Protein AF-A0A8C5NSX9-F1 (afdb_monomer)

Secondary structure (DSSP, 8-state):
---EEEEEEEEE--SSSPEEEEEEEE-TT-TT-------PPPTT----HHHHHHHHHTSS----PPP--------

Foldseek 3Di:
DWDWPDWDW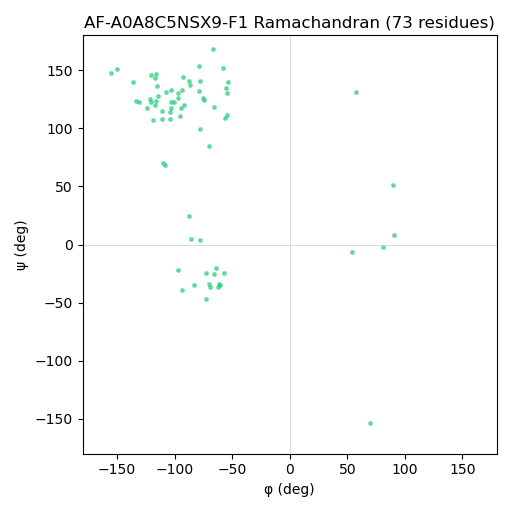DWDDDPPDIDIDIDIDTDPPCVPPDDDDDDDDDPPDDDDVVVVVVQVVVVNDDDDDPPPDDPPDDD

Structure (mmCIF, N/CA/C/O backbone):
data_AF-A0A8C5NSX9-F1
#
_entry.id   AF-A0A8C5NSX9-F1
#
loop_
_atom_site.group_PDB
_atom_site.id
_atom_site.type_symbol
_atom_site.label_atom_id
_atom_site.label_alt_id
_atom_site.label_comp_id
_atom_site.label_asym_id
_atom_site.label_entity_id
_atom_site.label_seq_id
_atom_site.pdbx_PDB_ins_code
_atom_site.Cartn_x
_atom_site.Cartn_y
_atom_site.Cartn_z
_atom_site.occupancy
_atom_site.B_iso_or_equiv
_atom_site.auth_seq_id
_atom_site.auth_comp_id
_atom_site.auth_asym_id
_atom_site.auth_atom_id
_atom_site.pdbx_PDB_model_num
ATOM 1 N N . ALA A 1 1 ? -15.104 -6.921 20.102 1.00 66.38 1 ALA A N 1
ATOM 2 C CA . ALA A 1 1 ? -14.806 -7.391 18.729 1.00 66.38 1 ALA A CA 1
ATOM 3 C C . ALA A 1 1 ? -14.068 -6.281 17.997 1.00 66.38 1 ALA A C 1
ATOM 5 O O . ALA A 1 1 ? -14.449 -5.131 18.181 1.00 66.38 1 ALA A O 1
ATOM 6 N N . CYS A 1 2 ? -13.041 -6.602 17.203 1.00 76.12 2 CYS A N 1
ATOM 7 C CA . CYS A 1 2 ? -12.340 -5.618 16.374 1.00 76.12 2 CYS A CA 1
ATOM 8 C C . CYS A 1 2 ? -13.323 -4.907 15.446 1.00 76.12 2 CYS A C 1
ATOM 10 O O . CYS A 1 2 ? -13.838 -5.517 14.508 1.00 76.12 2 CYS A O 1
ATOM 12 N N . ARG A 1 3 ? -13.597 -3.630 15.713 1.00 84.69 3 ARG A N 1
ATOM 13 C CA . ARG A 1 3 ? -14.490 -2.831 14.880 1.00 84.69 3 ARG A CA 1
ATOM 14 C C . ARG A 1 3 ? -13.657 -1.897 14.020 1.00 84.69 3 ARG A C 1
ATOM 16 O O . ARG A 1 3 ? -13.090 -0.931 14.522 1.00 84.69 3 ARG A O 1
ATOM 23 N N . VAL A 1 4 ? -13.612 -2.206 12.732 1.00 86.69 4 VAL A N 1
ATOM 24 C CA . VAL A 1 4 ? -13.076 -1.301 11.717 1.00 86.69 4 VAL A CA 1
ATOM 25 C C . VAL A 1 4 ? -14.097 -0.191 11.498 1.00 86.69 4 VAL A C 1
ATOM 27 O O . VAL A 1 4 ? -15.273 -0.471 11.251 1.00 86.69 4 VAL A O 1
ATOM 30 N N . THR A 1 5 ? -13.667 1.057 11.647 1.00 90.19 5 THR A N 1
ATOM 31 C CA . THR A 1 5 ? -14.518 2.235 11.445 1.00 90.19 5 THR A CA 1
ATOM 32 C C . THR A 1 5 ? -14.394 2.760 10.025 1.00 90.19 5 THR A C 1
ATOM 34 O O . THR A 1 5 ? -15.405 3.121 9.426 1.00 90.19 5 THR A O 1
ATOM 37 N N . SER A 1 6 ? -13.187 2.751 9.461 1.00 91.75 6 SER A N 1
ATOM 38 C CA . SER A 1 6 ? -12.954 3.139 8.075 1.00 91.75 6 SER A CA 1
ATOM 39 C C . SER A 1 6 ? -11.758 2.396 7.480 1.00 91.75 6 SER A C 1
ATOM 41 O O . SER A 1 6 ? -10.826 1.993 8.182 1.00 91.75 6 SER A O 1
ATOM 43 N N . VAL A 1 7 ? -11.809 2.192 6.165 1.00 91.75 7 VAL A N 1
ATOM 44 C CA . VAL A 1 7 ? -10.676 1.738 5.359 1.00 91.75 7 VAL A CA 1
ATOM 45 C C . VAL A 1 7 ? -10.590 2.674 4.170 1.00 91.75 7 VAL A C 1
ATOM 47 O O . VAL A 1 7 ? -11.564 2.804 3.426 1.00 91.75 7 VAL A O 1
ATOM 50 N N . THR A 1 8 ? -9.444 3.318 3.986 1.00 93.94 8 THR A N 1
ATOM 51 C CA . THR A 1 8 ? -9.173 4.120 2.794 1.00 93.94 8 THR A CA 1
ATOM 52 C C . THR A 1 8 ? -7.960 3.577 2.064 1.00 93.94 8 THR A C 1
ATOM 54 O O . THR A 1 8 ? -7.028 3.032 2.660 1.00 93.94 8 THR A O 1
ATOM 57 N N . GLN A 1 9 ? -8.008 3.688 0.742 1.00 91.69 9 GLN A N 1
ATOM 58 C CA . GLN A 1 9 ? -6.943 3.259 -0.143 1.00 91.69 9 GLN A CA 1
ATOM 59 C C . GLN A 1 9 ? -6.6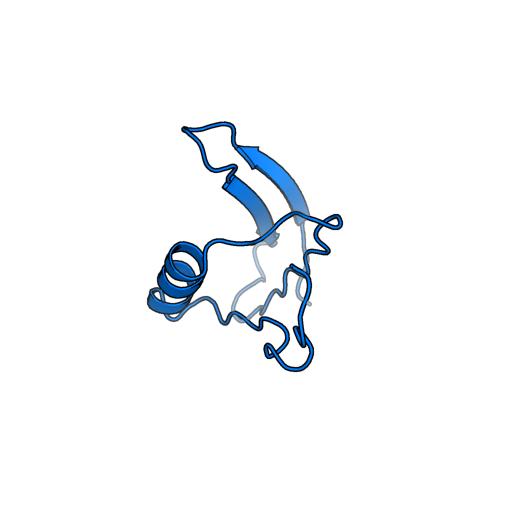91 4.362 -1.161 1.00 91.69 9 GLN A C 1
ATOM 61 O O . GLN A 1 9 ? -7.607 4.777 -1.871 1.00 91.69 9 GLN A O 1
ATOM 66 N N . GLU A 1 10 ? -5.451 4.830 -1.228 1.00 91.69 10 GLU A N 1
ATOM 67 C CA . GLU A 1 10 ? -5.067 5.977 -2.044 1.00 91.69 10 GLU A CA 1
ATOM 68 C C . GLU A 1 10 ? -3.768 5.692 -2.795 1.00 91.69 10 GLU A C 1
ATOM 70 O O . GLU A 1 10 ? -2.834 5.094 -2.258 1.00 91.69 10 GLU A O 1
ATOM 75 N N . LEU A 1 11 ? -3.707 6.126 -4.055 1.00 88.12 11 LEU A N 1
ATOM 76 C CA . LEU A 1 11 ? -2.496 6.040 -4.861 1.00 88.12 11 LEU A CA 1
ATOM 77 C C . LEU A 1 11 ? -1.738 7.366 -4.775 1.00 88.12 11 LEU A C 1
ATOM 79 O O . LEU A 1 11 ? -2.169 8.380 -5.329 1.00 88.12 11 LEU A O 1
ATOM 83 N N . LEU A 1 12 ? -0.586 7.344 -4.119 1.00 89.12 12 LEU A N 1
ATOM 84 C CA . LEU A 1 12 ? 0.301 8.489 -3.999 1.00 89.12 12 LEU A CA 1
ATOM 85 C C . LEU A 1 12 ? 1.098 8.663 -5.296 1.00 89.12 12 LEU A C 1
ATOM 87 O O . LEU A 1 12 ? 1.659 7.715 -5.858 1.00 89.12 12 LEU A O 1
ATOM 91 N N . LYS A 1 13 ? 1.130 9.899 -5.793 1.00 82.19 13 LYS A N 1
ATOM 92 C CA . LYS A 1 13 ? 1.878 10.292 -6.991 1.00 82.19 13 LYS A CA 1
ATOM 93 C C . LYS A 1 13 ? 3.085 11.130 -6.582 1.00 82.19 13 LYS A C 1
ATOM 95 O O . LYS A 1 13 ? 3.136 12.324 -6.857 1.00 82.19 13 LYS A O 1
ATOM 100 N N . GLU A 1 14 ? 4.043 10.489 -5.931 1.00 76.56 14 GLU A N 1
ATOM 101 C CA . GLU A 1 14 ? 5.310 11.107 -5.546 1.00 76.56 14 GLU A CA 1
ATOM 102 C C . GLU A 1 14 ? 6.460 10.391 -6.256 1.00 76.56 14 GLU A C 1
ATOM 104 O O . GLU A 1 14 ? 6.642 9.189 -6.105 1.00 76.56 14 GLU A O 1
ATOM 109 N N . GLY A 1 15 ? 7.233 11.123 -7.063 1.00 75.19 15 GLY A N 1
ATOM 110 C CA . GLY A 1 15 ? 8.367 10.557 -7.798 1.00 75.19 15 GLY A CA 1
ATOM 111 C C . GLY A 1 15 ? 7.983 9.595 -8.934 1.00 75.19 15 GLY A C 1
ATOM 112 O O . GLY A 1 15 ? 6.925 9.720 -9.556 1.00 75.19 15 GLY A O 1
ATOM 113 N N . PHE A 1 16 ? 8.901 8.675 -9.257 1.00 76.75 16 PHE A N 1
ATOM 114 C CA . PHE A 1 16 ? 8.747 7.690 -10.340 1.00 76.75 16 PHE A CA 1
ATOM 115 C C . PHE A 1 16 ? 7.943 6.456 -9.915 1.00 76.75 16 PHE A C 1
ATOM 117 O O . PHE A 1 16 ? 7.184 5.907 -10.714 1.00 76.75 16 PHE A O 1
ATOM 124 N N . HIS A 1 17 ? 8.088 6.039 -8.657 1.00 82.50 17 HIS A N 1
ATOM 125 C CA . HIS A 1 17 ? 7.290 4.969 -8.073 1.00 82.50 17 HIS A CA 1
ATOM 126 C C . HIS A 1 17 ? 5.909 5.508 -7.682 1.00 82.50 17 HIS A C 1
ATOM 128 O O . HIS A 1 17 ? 5.728 6.698 -7.434 1.00 82.50 17 HIS A O 1
ATOM 134 N N . ARG A 1 18 ? 4.896 4.641 -7.655 1.00 85.75 18 ARG A N 1
ATOM 135 C CA . 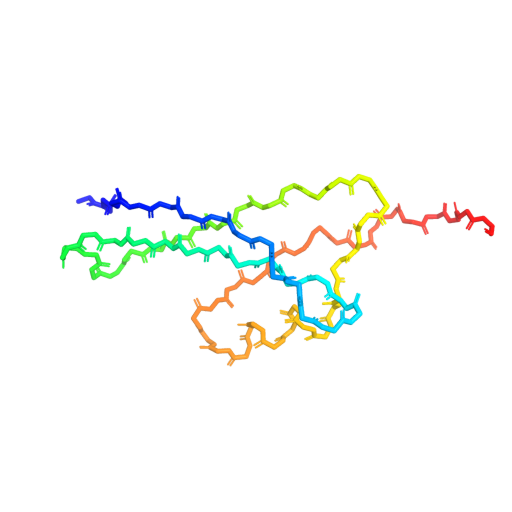ARG A 1 18 ? 3.581 4.988 -7.106 1.00 85.75 18 ARG A CA 1
ATOM 136 C C . ARG A 1 18 ? 3.461 4.358 -5.732 1.00 85.75 18 ARG A C 1
ATOM 138 O O . ARG A 1 18 ? 3.585 3.142 -5.613 1.00 85.75 18 ARG A O 1
ATOM 145 N N . GLY A 1 19 ? 3.214 5.177 -4.718 1.00 87.00 19 GLY A N 1
ATOM 146 C CA . GLY A 1 19 ? 2.900 4.679 -3.384 1.00 87.00 19 GLY A CA 1
ATOM 147 C C . GLY A 1 19 ? 1.450 4.208 -3.334 1.00 87.00 19 GLY A C 1
ATOM 148 O O . GLY A 1 19 ? 0.575 4.854 -3.906 1.00 87.00 19 GLY A O 1
ATOM 149 N N . LEU A 1 20 ? 1.179 3.101 -2.648 1.00 87.31 20 LEU A N 1
ATOM 150 C CA . LEU A 1 20 ? -0.179 2.689 -2.304 1.00 87.31 20 LEU A CA 1
ATOM 151 C C . LEU A 1 20 ? -0.357 2.831 -0.795 1.00 87.31 20 LEU A C 1
ATOM 153 O O . LEU A 1 20 ? 0.195 2.041 -0.031 1.00 87.31 20 LEU A O 1
ATOM 157 N N . LEU A 1 21 ? -1.123 3.831 -0.371 1.00 88.69 21 LEU A N 1
ATOM 158 C CA . LEU A 1 21 ? -1.437 4.049 1.033 1.00 88.69 21 LEU A CA 1
ATOM 159 C C . LEU A 1 21 ? -2.739 3.328 1.372 1.00 88.69 21 LEU A C 1
ATOM 161 O O . LEU A 1 21 ? -3.783 3.630 0.800 1.00 88.69 21 LEU A O 1
ATOM 165 N N . VAL A 1 22 ? -2.676 2.389 2.313 1.00 90.19 22 VAL A N 1
ATOM 166 C CA . VAL A 1 22 ? -3.856 1.754 2.906 1.00 90.19 22 VAL A CA 1
ATOM 167 C C . VAL A 1 22 ? -3.953 2.223 4.349 1.00 90.19 22 VAL A C 1
ATOM 169 O O . VAL A 1 22 ? -3.079 1.916 5.161 1.00 90.19 22 VAL A O 1
ATOM 172 N N . LYS A 1 23 ? -5.004 2.973 4.673 1.00 91.19 23 LYS A N 1
ATOM 173 C CA . LYS A 1 23 ? -5.272 3.446 6.030 1.00 91.19 23 LYS A CA 1
ATOM 174 C C . LYS A 1 23 ? -6.444 2.665 6.602 1.00 91.19 23 LYS A C 1
ATOM 176 O O . LYS A 1 23 ? -7.483 2.540 5.960 1.00 91.19 23 LYS A O 1
ATOM 181 N N . VAL A 1 24 ? -6.276 2.155 7.815 1.00 89.38 24 VAL A N 1
ATOM 182 C CA . VAL A 1 24 ? -7.342 1.485 8.559 1.00 89.38 24 VAL A CA 1
ATOM 183 C C . VAL A 1 24 ? -7.536 2.221 9.869 1.00 89.38 24 VAL A C 1
ATOM 185 O O . VAL A 1 24 ? -6.588 2.397 10.632 1.00 89.38 24 VAL A O 1
ATOM 188 N N . GLU A 1 25 ? -8.765 2.643 10.126 1.00 90.00 25 GLU A N 1
ATOM 189 C CA . GLU A 1 25 ? -9.157 3.221 11.404 1.00 90.00 25 GLU A CA 1
ATOM 190 C C . GLU A 1 25 ? -9.930 2.170 12.201 1.00 90.00 25 GLU A C 1
ATOM 192 O O . GLU A 1 25 ? -10.807 1.466 11.684 1.00 90.00 25 GLU A O 1
ATOM 197 N N . LEU A 1 26 ? -9.557 2.033 13.469 1.00 87.56 26 LEU A N 1
ATOM 198 C CA . LEU A 1 26 ? -10.151 1.089 14.404 1.00 87.56 26 LEU A CA 1
ATOM 199 C C . LEU A 1 26 ? -10.835 1.872 15.528 1.00 87.56 26 LEU A C 1
ATOM 201 O O . LEU A 1 26 ? -10.371 2.944 15.913 1.00 87.56 26 LEU A O 1
ATOM 205 N N . GLY A 1 27 ? -11.941 1.338 16.047 1.00 85.00 27 GLY A N 1
ATOM 206 C CA . GLY A 1 27 ? -12.631 1.924 17.200 1.00 85.00 27 GLY A CA 1
ATOM 207 C C . GLY A 1 27 ? -11.809 1.854 18.496 1.00 85.00 27 GLY A C 1
ATOM 208 O O . GLY A 1 27 ? -10.824 1.128 18.577 1.00 85.00 27 GLY A O 1
ATOM 209 N N . GLU A 1 28 ? -12.253 2.568 19.532 1.00 77.06 28 GLU A N 1
ATOM 210 C CA . GLU A 1 28 ? -11.528 2.743 20.809 1.00 77.06 28 GLU A CA 1
ATOM 211 C C . GLU A 1 28 ? -11.178 1.421 21.531 1.00 77.06 28 GLU A C 1
ATOM 213 O O . GLU A 1 28 ? -10.174 1.335 22.230 1.00 77.06 28 GLU A O 1
ATOM 218 N N . GLU A 1 29 ? -11.932 0.349 21.280 1.00 72.69 29 GLU A N 1
ATOM 219 C CA . GLU A 1 29 ? -11.749 -0.996 21.856 1.00 72.69 29 GLU A CA 1
ATOM 220 C C . GLU A 1 29 ? -10.767 -1.888 21.052 1.00 72.69 29 GLU A C 1
ATOM 222 O O . GLU A 1 29 ? -10.868 -3.118 21.058 1.00 72.69 29 GLU A O 1
ATOM 227 N N . ALA A 1 30 ? -9.843 -1.302 20.284 1.00 73.50 30 ALA A N 1
ATOM 228 C CA . ALA A 1 30 ? -8.964 -2.036 19.364 1.00 73.50 30 ALA A CA 1
ATOM 229 C C . ALA A 1 30 ? -7.675 -2.599 19.988 1.00 73.50 30 ALA A C 1
ATOM 231 O O . ALA A 1 30 ? -6.845 -3.159 19.266 1.00 73.50 30 ALA A O 1
ATOM 232 N N . GLY A 1 31 ? -7.487 -2.471 21.304 1.00 74.00 31 GLY A N 1
ATOM 233 C CA . GLY A 1 31 ? -6.322 -3.017 22.003 1.00 74.00 31 GLY A CA 1
ATOM 234 C C . GLY A 1 31 ? -6.159 -4.519 21.737 1.00 74.00 31 GLY A C 1
ATOM 235 O O . GLY A 1 31 ? -6.984 -5.320 22.163 1.00 74.00 31 GLY A O 1
ATOM 236 N N . GLY A 1 32 ? -5.104 -4.901 21.009 1.00 78.25 32 GLY A N 1
ATOM 237 C CA . GLY A 1 32 ? -4.834 -6.295 20.624 1.00 78.25 32 GLY A CA 1
ATOM 238 C C . GLY A 1 32 ? -5.440 -6.740 19.286 1.00 78.25 32 GLY A C 1
ATOM 239 O O . GLY A 1 32 ? -5.386 -7.924 18.957 1.00 78.25 32 GLY A O 1
ATOM 240 N N . CYS A 1 33 ? -6.004 -5.821 18.500 1.00 83.38 33 CYS A N 1
ATOM 241 C CA . CYS A 1 33 ? -6.534 -6.128 17.178 1.00 83.38 33 CYS A CA 1
ATOM 242 C C . CYS A 1 33 ? -5.422 -6.308 16.133 1.00 83.38 33 CYS A C 1
ATOM 244 O O . CYS A 1 33 ? -4.610 -5.408 15.930 1.00 83.38 33 CYS A O 1
ATOM 246 N N . ALA A 1 34 ? -5.425 -7.439 15.422 1.00 82.69 34 ALA A N 1
ATOM 247 C CA . ALA A 1 34 ? -4.593 -7.638 14.239 1.00 82.69 34 ALA A CA 1
ATOM 248 C C . ALA A 1 34 ? -5.408 -7.356 12.971 1.00 82.69 34 ALA A C 1
ATOM 250 O O . ALA A 1 34 ? -6.506 -7.887 12.797 1.00 82.69 34 ALA A O 1
ATOM 251 N N . VAL A 1 35 ? -4.854 -6.541 12.076 1.00 83.50 35 VAL A N 1
ATOM 252 C CA . VAL A 1 35 ? -5.460 -6.203 10.785 1.00 83.50 35 VAL A CA 1
ATOM 253 C C . VAL A 1 35 ? -4.577 -6.748 9.673 1.00 83.50 35 VAL A C 1
ATOM 255 O O . VAL A 1 35 ? -3.357 -6.610 9.718 1.00 83.50 35 VAL A O 1
ATOM 258 N N . ALA A 1 36 ? -5.201 -7.349 8.663 1.00 84.81 36 ALA A N 1
ATOM 259 C CA . ALA A 1 36 ? -4.530 -7.766 7.441 1.00 84.81 36 ALA A CA 1
ATOM 260 C C . ALA A 1 36 ? -5.067 -6.948 6.263 1.00 84.81 36 ALA A C 1
ATOM 262 O O . ALA A 1 36 ? -6.277 -6.886 6.048 1.00 84.81 36 ALA A O 1
ATOM 263 N N . ALA A 1 37 ? -4.164 -6.342 5.493 1.00 84.06 37 ALA A N 1
ATOM 264 C CA . ALA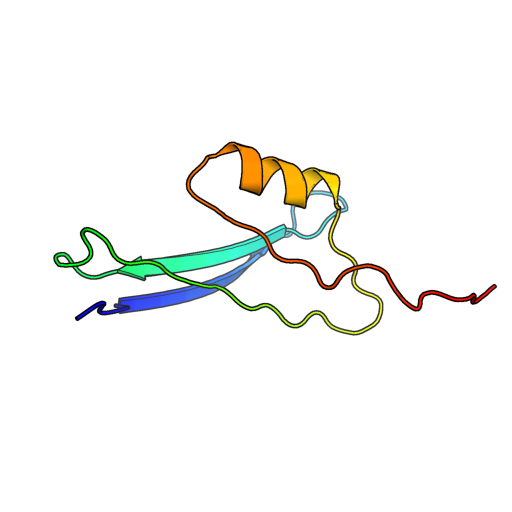 A 1 37 ? -4.485 -5.702 4.225 1.00 84.06 37 ALA A CA 1
ATOM 265 C C . ALA A 1 37 ? -4.010 -6.608 3.082 1.00 84.06 37 ALA A C 1
ATOM 267 O O . ALA A 1 37 ? -2.811 -6.832 2.919 1.00 84.06 37 ALA A O 1
ATOM 268 N N . GLN A 1 38 ? -4.951 -7.140 2.300 1.00 85.69 38 GLN A N 1
ATOM 269 C CA . GLN A 1 38 ? -4.650 -7.902 1.090 1.00 85.69 38 GLN A CA 1
ATOM 270 C C . GLN A 1 38 ? -4.850 -7.005 -0.130 1.00 85.69 38 GLN A C 1
ATOM 272 O O . GLN A 1 38 ? -5.940 -6.481 -0.348 1.00 85.69 38 GLN A O 1
ATOM 277 N N . VAL A 1 39 ? -3.802 -6.851 -0.937 1.00 84.12 39 VAL A N 1
ATOM 278 C CA . VAL A 1 39 ? -3.836 -6.043 -2.159 1.00 84.12 39 VAL A CA 1
ATOM 279 C C . VAL A 1 39 ? -3.604 -6.946 -3.362 1.00 84.12 39 VAL A C 1
ATOM 281 O O . VAL A 1 39 ? -2.579 -7.619 -3.452 1.00 84.12 39 VAL A O 1
ATOM 284 N N . HIS A 1 40 ? -4.545 -6.930 -4.303 1.00 86.00 40 HIS A N 1
ATOM 285 C CA . HIS A 1 40 ? -4.377 -7.552 -5.612 1.00 86.00 40 HIS A CA 1
ATOM 286 C C . HIS A 1 40 ? -3.881 -6.500 -6.595 1.00 86.00 40 HIS A C 1
ATOM 288 O O . HIS A 1 40 ? -4.562 -5.507 -6.851 1.00 86.00 40 HIS A O 1
ATOM 294 N N . LEU A 1 41 ? -2.682 -6.711 -7.127 1.00 83.44 41 LEU A N 1
ATOM 295 C CA . LEU A 1 41 ? -2.092 -5.800 -8.095 1.00 83.44 41 LEU A CA 1
ATOM 296 C C . LEU A 1 41 ? -2.534 -6.173 -9.512 1.00 83.44 41 LEU A C 1
ATOM 298 O O . LEU A 1 41 ? -2.608 -7.363 -9.833 1.00 83.44 41 LEU A O 1
ATOM 302 N N . PRO A 1 42 ? -2.812 -5.179 -10.374 1.00 84.69 42 PRO A N 1
ATOM 303 C CA . PRO A 1 42 ? -3.019 -5.429 -11.791 1.00 84.69 42 PRO A CA 1
ATOM 304 C C . PRO A 1 42 ? -1.796 -6.116 -12.423 1.00 84.69 42 PRO A C 1
ATOM 306 O O . PRO A 1 42 ? -0.666 -5.886 -11.980 1.00 84.69 42 PRO A O 1
ATOM 309 N N . PRO A 1 43 ? -1.984 -6.908 -13.492 1.00 84.06 43 PRO A N 1
ATOM 310 C CA . PRO A 1 43 ? -0.871 -7.482 -14.244 1.00 84.06 43 PRO A CA 1
ATOM 311 C C . PRO A 1 43 ? 0.132 -6.412 -14.700 1.00 84.06 43 PRO A C 1
ATOM 313 O O . PRO A 1 43 ? -0.260 -5.324 -15.119 1.00 84.06 43 PRO A O 1
ATOM 316 N N . GLY A 1 44 ? 1.429 -6.726 -14.630 1.00 85.19 44 GLY A N 1
ATOM 317 C CA . GLY A 1 44 ? 2.511 -5.812 -15.020 1.00 85.19 44 GLY A CA 1
ATOM 318 C C . GLY A 1 44 ? 2.887 -4.761 -13.968 1.00 85.19 44 GLY A C 1
ATOM 319 O O . GLY A 1 44 ? 3.828 -4.002 -14.191 1.00 85.19 44 GLY A O 1
ATOM 320 N N . ILE A 1 45 ? 2.198 -4.722 -12.822 1.00 83.88 45 ILE A N 1
ATOM 321 C CA . ILE A 1 45 ? 2.576 -3.893 -11.673 1.00 83.88 45 ILE A CA 1
ATOM 322 C C . ILE A 1 45 ? 3.367 -4.738 -10.677 1.00 83.88 45 ILE A C 1
ATOM 324 O O . ILE A 1 45 ? 2.899 -5.775 -10.211 1.00 83.88 45 ILE A O 1
ATOM 328 N N . TYR A 1 46 ? 4.555 -4.255 -10.325 1.00 83.19 46 TYR A N 1
ATOM 329 C CA . TYR A 1 46 ? 5.445 -4.893 -9.362 1.00 83.19 46 TYR A CA 1
ATOM 330 C C . TYR A 1 46 ? 5.654 -3.979 -8.158 1.00 83.19 46 TYR A C 1
ATOM 332 O O . TYR A 1 46 ? 5.719 -2.757 -8.296 1.00 83.19 46 TYR A O 1
ATOM 340 N N . VAL A 1 47 ? 5.748 -4.584 -6.975 1.00 85.81 47 VAL A N 1
ATOM 341 C CA . VAL A 1 47 ? 6.115 -3.880 -5.742 1.00 85.81 47 VAL A CA 1
ATOM 342 C C . VAL A 1 47 ? 7.629 -3.852 -5.644 1.00 85.81 47 VAL A C 1
ATOM 344 O O . VAL A 1 47 ? 8.276 -4.869 -5.895 1.00 85.81 47 VAL A O 1
ATOM 347 N N . ASP A 1 48 ? 8.184 -2.711 -5.251 1.00 85.38 48 ASP A N 1
ATOM 348 C CA . ASP A 1 48 ? 9.604 -2.619 -4.941 1.00 85.38 48 ASP A CA 1
ATOM 349 C C . ASP A 1 48 ? 9.918 -3.471 -3.689 1.00 85.38 48 ASP A C 1
ATOM 351 O O . ASP A 1 48 ? 9.358 -3.214 -2.616 1.00 85.38 48 ASP A O 1
ATOM 355 N N . PRO A 1 49 ? 10.774 -4.505 -3.791 1.00 83.06 49 PRO A N 1
ATOM 356 C CA . PRO A 1 49 ? 11.081 -5.381 -2.665 1.00 83.06 49 PRO A CA 1
ATOM 357 C C . PRO A 1 49 ? 11.814 -4.661 -1.525 1.00 83.06 49 PRO A C 1
ATOM 359 O O . PRO A 1 49 ? 11.706 -5.103 -0.380 1.00 83.06 49 PRO A O 1
ATOM 362 N N . TYR A 1 50 ? 12.532 -3.567 -1.800 1.00 84.25 50 TYR A N 1
ATOM 363 C CA . TYR A 1 50 ? 13.213 -2.788 -0.767 1.00 84.25 50 TYR A CA 1
ATOM 364 C C . TYR A 1 50 ? 12.214 -1.992 0.067 1.00 84.25 50 TYR A C 1
ATOM 366 O O . TYR A 1 50 ? 12.249 -2.083 1.293 1.00 84.25 50 TYR A O 1
ATOM 374 N N . GLU A 1 51 ? 11.271 -1.306 -0.579 1.00 81.62 51 GLU A N 1
ATOM 375 C CA . GLU A 1 51 ? 10.168 -0.613 0.107 1.00 81.62 51 GLU A CA 1
ATOM 376 C C . GLU A 1 51 ? 9.289 -1.592 0.898 1.00 81.62 51 GLU A C 1
ATOM 378 O O . GLU A 1 51 ? 8.797 -1.301 1.985 1.00 81.62 51 GLU A O 1
ATOM 383 N N . LEU A 1 52 ? 9.119 -2.811 0.391 1.00 82.50 52 LEU A N 1
ATOM 384 C CA . LEU A 1 52 ? 8.375 -3.838 1.107 1.00 82.50 52 LEU A CA 1
ATOM 385 C C . LEU A 1 52 ? 9.114 -4.332 2.365 1.00 82.50 52 LEU A C 1
ATOM 387 O O . LEU A 1 52 ? 8.487 -4.621 3.388 1.00 82.50 52 LEU A O 1
ATOM 391 N N . ALA A 1 53 ? 10.443 -4.422 2.297 1.00 84.00 53 ALA A N 1
ATOM 392 C CA . ALA A 1 53 ? 11.283 -4.804 3.426 1.00 84.00 53 ALA A CA 1
ATOM 393 C C . ALA A 1 53 ? 11.325 -3.719 4.514 1.00 84.00 53 ALA A C 1
ATOM 395 O O . ALA A 1 53 ? 11.359 -4.063 5.698 1.00 84.00 53 ALA A O 1
ATOM 396 N N . THR A 1 54 ? 11.270 -2.429 4.154 1.00 83.31 54 THR A N 1
ATOM 397 C CA . THR A 1 54 ? 11.233 -1.338 5.148 1.00 83.31 54 THR A CA 1
ATOM 398 C C . THR A 1 54 ? 9.982 -1.416 6.025 1.00 83.31 54 THR A C 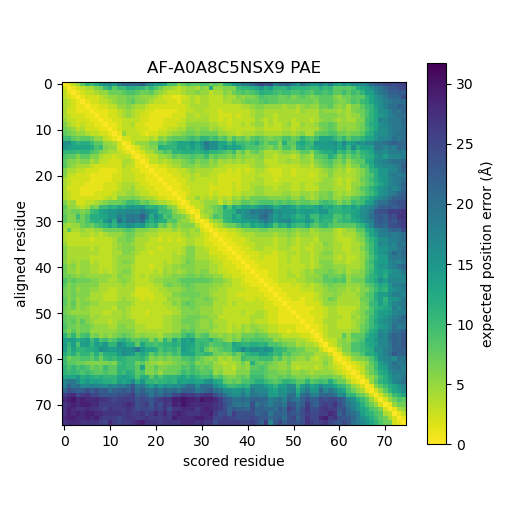1
ATOM 400 O O . THR A 1 54 ? 10.074 -1.239 7.240 1.00 83.31 54 THR A O 1
ATOM 403 N N . LEU A 1 55 ? 8.831 -1.818 5.471 1.00 80.38 55 LEU A N 1
ATOM 404 C CA . LEU A 1 55 ? 7.604 -2.032 6.250 1.00 80.38 55 LEU A CA 1
ATOM 405 C C . LEU A 1 55 ? 7.763 -3.107 7.338 1.00 80.38 55 LEU A C 1
ATOM 407 O O . LEU A 1 55 ? 7.194 -2.969 8.421 1.00 80.38 55 LEU A O 1
ATOM 411 N N . GLN A 1 56 ? 8.548 -4.159 7.085 1.00 77.25 56 GLN A N 1
ATOM 412 C CA . GLN A 1 56 ? 8.788 -5.225 8.066 1.00 77.25 56 GLN A CA 1
ATOM 413 C C . GLN A 1 56 ? 9.700 -4.786 9.220 1.00 77.25 56 GLN A C 1
ATOM 415 O O . GLN A 1 56 ? 9.607 -5.341 10.316 1.00 77.25 56 GLN A O 1
ATOM 420 N N . GLN A 1 57 ? 10.555 -3.779 9.012 1.00 74.81 57 GLN A N 1
ATOM 421 C CA . GLN A 1 57 ? 11.491 -3.299 10.039 1.00 74.81 57 GLN A CA 1
ATOM 422 C C . GLN A 1 57 ? 10.778 -2.695 11.253 1.00 74.81 57 GLN A C 1
ATOM 424 O O . GLN A 1 57 ? 11.349 -2.630 12.340 1.00 74.81 57 GLN A O 1
ATOM 429 N N . HI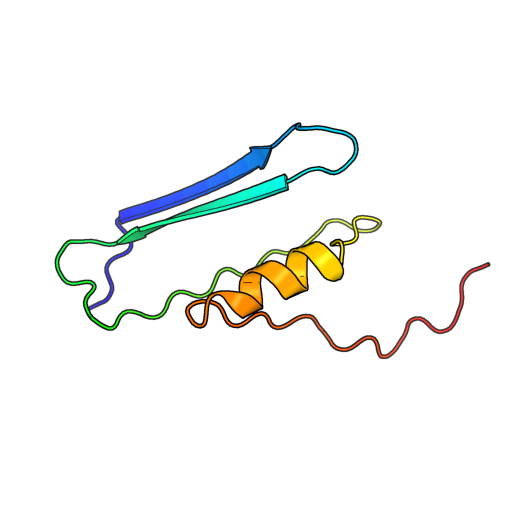S A 1 58 ? 9.516 -2.292 11.103 1.00 69.12 58 HIS A N 1
ATOM 430 C CA . HIS A 1 58 ? 8.767 -1.642 12.170 1.00 69.12 58 HIS A CA 1
ATOM 431 C C . HIS A 1 58 ? 8.217 -2.594 13.247 1.00 69.12 58 HIS A C 1
ATOM 433 O O . HIS A 1 58 ? 7.522 -2.110 14.132 1.00 69.12 58 HIS A O 1
ATOM 439 N N . ASN A 1 59 ? 8.500 -3.909 13.227 1.00 61.62 59 ASN A N 1
ATOM 440 C CA . ASN A 1 59 ? 8.010 -4.948 14.171 1.00 61.62 59 ASN A CA 1
ATOM 441 C C . ASN A 1 59 ? 6.476 -5.044 14.346 1.00 61.62 59 ASN A C 1
ATOM 443 O O . ASN A 1 59 ? 5.979 -5.962 14.996 1.00 61.62 59 ASN A O 1
ATOM 447 N N . LEU A 1 60 ? 5.726 -4.119 13.752 1.00 69.81 60 LEU A N 1
ATOM 448 C CA . LEU A 1 60 ? 4.272 -4.011 13.785 1.00 69.81 60 LEU A CA 1
ATOM 449 C C . LEU A 1 60 ? 3.627 -4.644 12.546 1.00 69.81 60 LEU A C 1
ATOM 451 O O . LEU A 1 60 ? 2.464 -5.036 12.595 1.00 69.81 60 LEU A O 1
ATOM 455 N N . THR A 1 61 ? 4.377 -4.777 11.447 1.00 75.56 61 THR A N 1
ATOM 456 C CA . THR A 1 61 ? 3.852 -5.213 10.149 1.00 75.56 61 THR A CA 1
ATOM 457 C C . THR A 1 61 ? 4.554 -6.482 9.686 1.00 75.56 61 THR A C 1
ATOM 459 O O . THR A 1 61 ? 5.770 -6.511 9.509 1.00 75.56 61 THR A O 1
ATOM 462 N N . LYS A 1 62 ? 3.779 -7.539 9.428 1.00 78.06 62 LYS A N 1
ATOM 463 C CA . LYS A 1 62 ? 4.267 -8.747 8.759 1.00 78.06 62 LYS A CA 1
ATOM 464 C C . LYS A 1 62 ? 3.8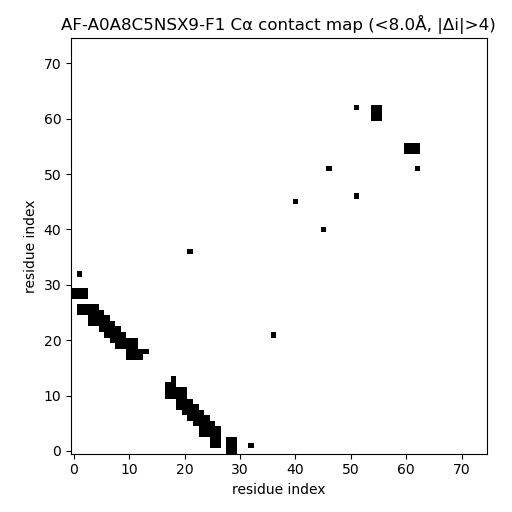00 -8.739 7.313 1.00 78.06 62 LYS A C 1
ATOM 466 O O . LYS A 1 62 ? 2.604 -8.805 7.047 1.00 78.06 62 LYS A O 1
ATOM 471 N N . VAL A 1 63 ? 4.748 -8.703 6.384 1.00 76.38 63 VAL A N 1
ATOM 472 C CA . VAL A 1 63 ? 4.442 -8.807 4.956 1.00 76.38 63 VAL A CA 1
ATOM 473 C C . VAL A 1 63 ? 4.555 -10.255 4.493 1.00 76.38 63 VAL A C 1
ATOM 475 O O . VAL A 1 63 ? 5.548 -10.922 4.781 1.00 76.38 63 VAL A O 1
ATOM 478 N N . MET A 1 64 ? 3.556 -10.720 3.743 1.00 70.75 64 MET A N 1
ATOM 479 C CA . MET A 1 64 ? 3.585 -11.983 3.010 1.00 70.75 64 MET A CA 1
ATOM 480 C C . MET A 1 64 ? 3.428 -11.676 1.521 1.00 70.75 64 MET A C 1
ATOM 482 O O . MET A 1 64 ? 2.344 -11.312 1.075 1.00 70.75 64 MET A O 1
ATOM 486 N N . ALA A 1 65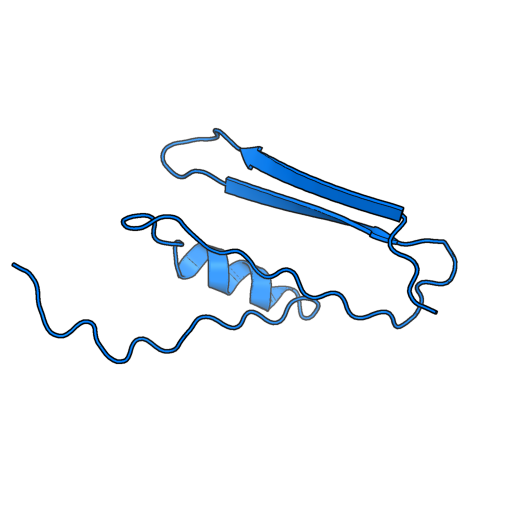 ? 4.510 -11.804 0.759 1.00 66.81 65 ALA A N 1
ATOM 487 C CA . ALA A 1 65 ? 4.439 -11.852 -0.696 1.00 66.81 65 ALA A CA 1
ATOM 488 C C . ALA A 1 65 ? 4.362 -13.325 -1.129 1.00 66.81 65 ALA A C 1
ATOM 490 O O . ALA A 1 65 ? 4.991 -14.170 -0.479 1.00 66.81 65 ALA A O 1
ATOM 491 N N . PRO A 1 66 ? 3.608 -13.672 -2.188 1.00 60.16 66 PRO A N 1
ATOM 492 C CA . PRO A 1 66 ? 3.709 -15.004 -2.769 1.00 60.16 66 PRO A CA 1
ATOM 493 C C . PRO A 1 66 ? 5.177 -15.272 -3.119 1.00 60.16 66 PRO A C 1
ATOM 495 O O . PRO A 1 66 ? 5.847 -14.420 -3.704 1.00 60.16 66 PRO A O 1
ATOM 498 N N . ALA A 1 67 ? 5.692 -16.431 -2.700 1.00 47.69 67 ALA A N 1
ATOM 499 C CA . ALA A 1 67 ? 7.063 -16.821 -2.995 1.00 47.69 67 ALA A CA 1
ATOM 500 C C . ALA A 1 67 ? 7.278 -16.776 -4.518 1.00 47.69 67 ALA A C 1
ATOM 502 O O . ALA A 1 67 ? 6.415 -17.274 -5.249 1.00 47.69 67 ALA A O 1
ATOM 503 N N . PRO A 1 68 ? 8.391 -16.210 -5.017 1.00 47.34 68 PRO A N 1
ATOM 504 C CA . PRO A 1 68 ? 8.713 -16.271 -6.432 1.00 47.34 68 PRO A CA 1
ATOM 505 C C . PRO A 1 68 ? 9.083 -17.717 -6.784 1.00 47.34 68 PRO A C 1
ATOM 507 O O . PRO A 1 68 ? 10.240 -18.120 -6.768 1.00 47.34 68 PRO A O 1
ATOM 510 N N . GLY A 1 69 ? 8.067 -18.521 -7.066 1.00 48.69 69 GLY A N 1
ATOM 511 C CA . GLY A 1 69 ? 8.162 -19.802 -7.743 1.00 48.69 69 GLY A CA 1
ATOM 512 C C . GLY A 1 69 ? 7.241 -19.706 -8.946 1.00 48.69 69 GLY A C 1
ATOM 513 O O . GLY A 1 69 ? 6.047 -19.512 -8.758 1.00 48.69 69 GLY A O 1
ATOM 514 N N . HIS A 1 70 ? 7.804 -19.817 -10.151 1.00 42.47 70 HIS A N 1
ATOM 515 C CA . HIS A 1 70 ? 7.167 -19.592 -11.461 1.00 42.47 70 HIS A CA 1
ATOM 516 C C . HIS A 1 70 ? 7.231 -18.159 -12.023 1.00 42.47 70 HIS A C 1
ATOM 518 O O . HIS A 1 70 ? 6.249 -17.635 -12.532 1.00 42.47 70 HIS A O 1
ATOM 524 N N . VAL A 1 71 ? 8.428 -17.569 -12.070 1.00 46.12 71 VAL A N 1
ATOM 525 C CA . VAL A 1 71 ? 8.813 -16.784 -13.259 1.00 46.12 71 VAL A CA 1
ATOM 526 C C . VAL A 1 71 ? 9.911 -17.568 -13.976 1.00 46.12 71 VAL A C 1
ATOM 528 O O . VAL A 1 71 ? 11.093 -17.248 -13.920 1.00 46.12 71 VAL A O 1
ATOM 531 N N . LEU A 1 72 ? 9.512 -18.691 -14.578 1.00 38.44 72 LEU A N 1
ATOM 532 C CA . LEU A 1 72 ? 10.296 -19.332 -15.628 1.00 38.44 72 LEU A CA 1
ATOM 533 C C . LEU A 1 72 ? 10.038 -18.522 -16.899 1.00 38.44 72 LEU A C 1
ATOM 535 O O . LEU A 1 72 ? 9.007 -18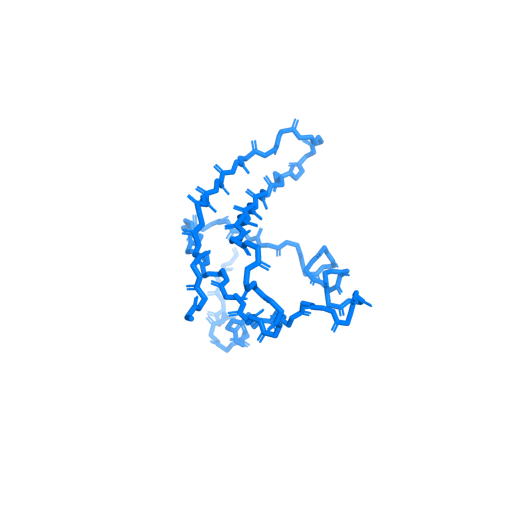.728 -17.522 1.00 38.44 72 LEU A O 1
ATOM 539 N N . TRP A 1 73 ? 10.969 -17.625 -17.236 1.00 33.00 73 TRP A N 1
ATOM 540 C CA . TRP A 1 73 ? 11.098 -16.928 -18.523 1.00 33.00 73 TRP A CA 1
ATOM 541 C C . TRP A 1 73 ? 9.910 -16.096 -19.038 1.00 33.00 73 TRP A C 1
ATOM 543 O O . TRP A 1 73 ? 8.812 -16.590 -19.259 1.00 33.00 73 TRP A O 1
ATOM 553 N N . ALA A 1 74 ? 10.214 -14.865 -19.440 1.00 28.73 74 ALA A N 1
ATOM 554 C CA . ALA A 1 74 ? 9.828 -14.350 -20.753 1.00 28.73 74 ALA A CA 1
ATOM 555 C C . ALA A 1 74 ? 10.812 -13.220 -21.138 1.00 28.73 74 ALA A C 1
ATOM 557 O O . ALA A 1 74 ? 11.356 -12.594 -20.231 1.00 28.73 74 ALA A O 1
ATOM 558 N N . PRO A 1 75 ? 11.102 -13.064 -22.441 1.00 41.59 75 PRO A N 1
ATOM 559 C CA . PRO A 1 75 ? 12.379 -12.616 -23.014 1.00 41.59 75 PRO A CA 1
ATOM 560 C C . PRO A 1 75 ? 12.697 -11.124 -22.868 1.00 41.59 75 PRO A C 1
ATOM 562 O O . PRO A 1 75 ? 11.755 -10.321 -22.689 1.00 41.59 75 PRO A O 1
#

Mean predicted aligned error: 8.67 Å

Organism: Junco hyemalis (NCBI:txid40217)

Radius of gyration: 15.45 Å; Cα contacts (8 Å, |Δi|>4): 59; chains: 1; bounding box: 28×31×45 Å

InterPro domains:
  IPR013233 Glycosylphosphatidylinositol-mannosyltransferase I, PIG-X/PBN1 [PF08320] (13-65)
  IPR040039 Phosphatidylinositol-glycan biosynthesis class X protein [PTHR28650] (3-64)

Sequence (75 aa):
ACRVTSVTQELLKEGFHRGLLVKVELGEEAGGCAVAAQVHLPPGIYVDPYELATLQQHNLTKVMAPAPGHVLWAP

Nearest PDB structures (foldseek):
  2fdo-assembly1_A  TM=3.912E-01  e=2.713E+00  Archaeoglobus fulgidus DSM 4304
  3aon-assembly1_A  TM=3.333E-01  e=2.384E+00  Enterococcus hirae
  6gaw-assembly1_Bf  TM=2.074E-01  e=3.087E+00  Sus scrofa
  6i9r-assembly1_a  TM=2.292E-01  e=9.260E+00  Homo sapiens

Solvent-accessible surface area (backbone atoms only — not comparable to full-atom values): 5404 Å² total; per-residue (Å²): 122,78,45,75,74,45,77,49,77,46,79,43,88,59,84,92,58,72,45,77,48,75,49,75,42,63,43,94,75,36,86,90,62,86,83,83,88,86,82,86,71,61,90,96,64,80,80,59,68,65,68,55,51,57,51,41,73,66,80,79,42,87,83,84,73,83,73,96,74,84,82,78,80,80,134

pLDDT: mean 77.02, std 14.99, range [28.73, 93.94]